Protein AF-A0A8T5FEE7-F1 (afdb_monomer)

Solvent-accessible surface area (backbone atoms only — not comparable to full-atom values): 9726 Å² total; per-residue (Å²): 130,56,72,67,58,50,51,50,52,53,46,41,73,42,92,48,65,48,67,42,90,86,78,68,50,71,47,55,40,55,79,52,93,82,78,63,87,90,51,84,66,58,69,79,56,45,56,52,51,54,52,51,52,49,53,50,52,54,53,50,57,51,50,54,54,52,51,64,70,48,48,71,64,50,50,55,49,49,50,53,54,50,50,41,58,50,46,58,73,48,46,70,76,37,90,82,42,89,56,65,68,80,22,48,44,81,59,68,69,80,46,33,32,41,31,37,41,44,44,78,72,79,49,68,81,51,76,46,83,40,75,72,64,64,85,88,61,73,78,53,75,67,39,45,51,52,53,49,35,57,73,72,60,70,69,85,89,86,84,135

Foldseek 3Di:
DDPVVVVLVCQLPDQDWDADPVPRDIDRSVVDDDDDPVDDDDPVVVVVVVVVVVVVVVVVVVVVVVCVVCPDPPVVVCVVVVVFLVCLQCVCVDPPVPADPQQWDADSPPFGIKGQGCVVVVDRPDIDGDHDGPDPDDRDPSRVVVVVCVVVVVDDDDDD

Mean predicted aligned error: 14.65 Å

Sequence (160 aa):
MSEIAKFIDDLQKSSVTARCNHCNNSSPLSKYLLFDGTKDFPDPVQNIIDQYETILKEKHTDLDKQVIRSDEGAEKKAIEVGFGKIIEKIIHLHKDFNIPLEDCRFLAEPLDVIVFNGSSQNNVDHITFMEIKTGAARLNKHQRMIRDAVKDGSVLVEKL

Secondary structure (DSSP, 8-state):
--HHHHHHHHHHHS--EEE-TTT--EEEGGGS----TTSPPPHHHHHHHHHHHHHHHHHHHHHHHHHHHHHHHHHHHHHHHHHHHHHHHHGGGSTT--S-GGGEEE--SS-SEEEEETGGGT---EEEEE----TTPPP-HHHHHHHHHHHTT-------

Radius of gyration: 37.25 Å; Cα contacts (8 Å, |Δi|>4): 126; chains: 1; bounding box: 71×36×95 Å

Structure (mmCIF, N/CA/C/O backbone):
data_AF-A0A8T5FEE7-F1
#
_entry.id   AF-A0A8T5FEE7-F1
#
loop_
_atom_site.group_PDB
_atom_site.id
_atom_site.type_symbol
_atom_site.label_atom_id
_atom_site.label_alt_id
_atom_site.label_comp_id
_atom_site.label_asym_id
_atom_site.label_entity_id
_atom_site.label_seq_id
_atom_site.pdbx_PDB_ins_code
_atom_site.Cartn_x
_atom_site.Cartn_y
_atom_site.Cartn_z
_atom_site.occupancy
_atom_site.B_iso_or_equiv
_atom_site.auth_seq_id
_atom_site.auth_comp_id
_atom_site.auth_asym_id
_atom_site.auth_atom_id
_atom_site.pdbx_PDB_model_num
ATOM 1 N N . MET A 1 1 ? 40.564 4.289 -54.265 1.00 60.25 1 MET A N 1
ATOM 2 C CA . MET A 1 1 ? 39.781 3.418 -53.358 1.00 60.25 1 MET A CA 1
ATOM 3 C C . MET A 1 1 ? 40.539 3.293 -52.046 1.00 60.25 1 MET A C 1
ATOM 5 O O . MET A 1 1 ? 41.734 3.021 -52.121 1.00 60.25 1 MET A O 1
ATOM 9 N N . SER A 1 2 ? 39.901 3.548 -50.894 1.00 80.69 2 SER A N 1
ATOM 10 C CA . SER A 1 2 ? 40.540 3.352 -49.581 1.00 80.69 2 SER A CA 1
ATOM 11 C C . SER A 1 2 ? 40.865 1.873 -49.358 1.00 80.69 2 SER A C 1
ATOM 13 O O . SER A 1 2 ? 40.231 1.005 -49.957 1.00 80.69 2 SER A O 1
ATOM 15 N N . GLU A 1 3 ? 41.850 1.588 -48.509 1.00 87.00 3 GLU A N 1
ATOM 16 C CA . GLU A 1 3 ? 42.263 0.222 -48.156 1.00 87.00 3 GLU A CA 1
ATOM 17 C C . GLU A 1 3 ? 41.079 -0.623 -47.655 1.00 87.00 3 GLU A C 1
ATOM 19 O O . GLU A 1 3 ? 40.858 -1.727 -48.141 1.00 87.00 3 GLU A O 1
ATOM 24 N N . ILE A 1 4 ? 40.224 -0.032 -46.811 1.00 86.38 4 ILE A N 1
ATOM 25 C CA . ILE A 1 4 ? 38.987 -0.651 -46.308 1.00 86.38 4 ILE A CA 1
ATOM 26 C C . ILE A 1 4 ? 37.993 -0.956 -47.439 1.00 86.38 4 ILE A C 1
ATOM 28 O O . ILE A 1 4 ? 37.396 -2.026 -47.458 1.00 86.38 4 ILE A O 1
ATOM 32 N N . ALA A 1 5 ? 37.828 -0.056 -48.414 1.00 86.56 5 ALA A N 1
ATOM 33 C CA . ALA A 1 5 ? 36.902 -0.282 -49.526 1.00 86.56 5 ALA A CA 1
ATOM 34 C C . ALA A 1 5 ? 37.370 -1.423 -50.442 1.00 86.56 5 ALA A C 1
ATOM 36 O O . ALA A 1 5 ? 36.547 -2.193 -50.926 1.00 86.56 5 ALA A O 1
ATOM 37 N N . LYS A 1 6 ? 38.688 -1.556 -50.648 1.00 89.38 6 LYS A N 1
ATOM 38 C CA . LYS A 1 6 ? 39.266 -2.699 -51.372 1.00 89.38 6 LYS A CA 1
ATOM 39 C C . LYS A 1 6 ? 39.062 -4.001 -50.602 1.00 89.38 6 LYS A C 1
ATOM 41 O O . LYS A 1 6 ? 38.616 -4.977 -51.181 1.00 89.38 6 LYS A O 1
ATOM 46 N N . PHE A 1 7 ? 39.308 -3.985 -49.294 1.00 90.44 7 PHE A N 1
ATOM 47 C CA . PHE A 1 7 ? 39.103 -5.152 -48.442 1.00 90.44 7 PHE A CA 1
ATOM 48 C C . PHE A 1 7 ? 37.640 -5.623 -48.429 1.00 90.44 7 PHE A C 1
ATOM 50 O O . PHE A 1 7 ? 37.374 -6.818 -48.534 1.00 90.44 7 PHE A O 1
ATOM 57 N N . ILE A 1 8 ? 36.680 -4.694 -48.357 1.00 90.31 8 ILE A N 1
ATOM 58 C CA . ILE A 1 8 ? 35.249 -5.013 -48.461 1.00 90.31 8 ILE A CA 1
ATOM 59 C C . ILE A 1 8 ? 34.923 -5.642 -49.825 1.00 90.31 8 ILE A C 1
ATOM 61 O O . ILE A 1 8 ? 34.236 -6.663 -49.868 1.00 90.31 8 ILE A O 1
ATOM 65 N N . ASP A 1 9 ? 35.435 -5.075 -50.921 1.00 89.88 9 ASP A N 1
ATOM 66 C CA . ASP A 1 9 ? 35.234 -5.599 -52.280 1.00 89.88 9 ASP A CA 1
ATOM 67 C C . ASP A 1 9 ? 35.813 -7.018 -52.444 1.00 89.88 9 ASP A C 1
ATOM 69 O O . ASP A 1 9 ? 35.144 -7.908 -52.976 1.00 89.88 9 ASP A O 1
ATOM 73 N N . ASP A 1 10 ? 37.010 -7.266 -51.905 1.00 91.56 10 ASP A N 1
ATOM 74 C CA . ASP A 1 10 ? 37.647 -8.586 -51.902 1.00 91.56 10 ASP A CA 1
ATOM 75 C C . ASP A 1 10 ? 36.812 -9.609 -51.114 1.00 91.56 10 ASP A C 1
ATOM 77 O O . ASP A 1 10 ? 36.572 -10.726 -51.584 1.00 91.56 10 ASP A O 1
ATOM 81 N N . LEU A 1 11 ? 36.301 -9.229 -49.937 1.00 89.38 11 LEU A N 1
ATOM 82 C CA . LEU A 1 11 ? 35.440 -10.091 -49.125 1.00 89.38 11 LEU A CA 1
ATOM 83 C C . LEU A 1 11 ? 34.125 -10.429 -49.832 1.00 89.38 11 LEU A C 1
ATOM 85 O O . LEU A 1 11 ? 33.706 -11.588 -49.810 1.00 89.38 11 LEU A O 1
ATOM 89 N N . GLN A 1 12 ? 33.491 -9.454 -50.486 1.00 88.19 12 GLN A N 1
ATOM 90 C CA . GLN A 1 12 ? 32.233 -9.663 -51.209 1.00 88.19 12 GLN A CA 1
ATOM 91 C C . GLN A 1 12 ? 32.398 -10.537 -52.459 1.00 88.19 12 GLN A C 1
ATOM 93 O O . GLN A 1 12 ? 31.447 -11.211 -52.851 1.00 88.19 12 GLN A O 1
ATOM 98 N N . LYS A 1 13 ? 33.589 -10.569 -53.067 1.00 89.44 13 LYS A N 1
ATOM 99 C CA . LYS A 1 13 ? 33.910 -11.435 -54.219 1.00 89.44 13 LYS A CA 1
ATOM 100 C C . LYS A 1 13 ? 34.459 -12.808 -53.825 1.00 89.44 13 LYS A C 1
ATOM 102 O O . LYS A 1 13 ? 34.546 -13.698 -54.669 1.00 89.44 13 LYS A O 1
ATOM 107 N N . SER A 1 14 ? 34.833 -12.990 -52.562 1.00 89.56 14 SER A N 1
ATOM 108 C CA . SER A 1 14 ? 35.374 -14.246 -52.046 1.00 89.56 14 SER A CA 1
ATOM 109 C C . SER A 1 14 ? 34.297 -15.314 -51.794 1.00 89.56 14 SER A C 1
ATOM 111 O O . SER A 1 14 ? 33.100 -15.036 -51.722 1.00 89.56 14 SER A O 1
ATOM 113 N N . SER A 1 15 ? 34.729 -16.560 -51.577 1.00 88.50 15 SER A N 1
ATOM 114 C CA . SER A 1 15 ? 33.871 -17.667 -51.128 1.00 88.50 15 SER A CA 1
ATOM 115 C C . SER A 1 15 ? 33.704 -17.729 -49.601 1.00 88.50 15 SER A C 1
ATOM 117 O O . SER A 1 15 ? 33.319 -18.770 -49.065 1.00 88.50 15 SER A O 1
ATOM 119 N N . VAL A 1 16 ? 34.041 -16.656 -48.879 1.00 91.75 16 VAL A N 1
ATOM 120 C CA . VAL A 1 16 ? 33.984 -16.625 -47.414 1.00 91.75 16 VAL A CA 1
ATOM 121 C C . VAL A 1 16 ? 32.530 -16.576 -46.944 1.00 91.75 16 VAL A C 1
ATOM 123 O O . VAL A 1 16 ? 31.701 -15.816 -47.449 1.00 91.75 16 VAL A O 1
ATOM 126 N N . THR A 1 17 ? 32.218 -17.386 -45.937 1.00 91.50 17 THR A N 1
ATOM 127 C CA . THR A 1 17 ? 30.899 -17.439 -45.300 1.00 91.50 17 THR A CA 1
ATOM 128 C C . THR A 1 17 ? 30.961 -16.901 -43.879 1.00 91.50 17 THR A C 1
ATOM 130 O O . THR A 1 17 ? 31.867 -17.261 -43.129 1.00 91.50 17 THR A O 1
ATOM 133 N N . ALA A 1 18 ? 29.960 -16.120 -43.481 1.00 89.19 18 ALA A N 1
ATOM 134 C CA . ALA A 1 18 ? 29.741 -15.736 -42.093 1.00 89.19 18 ALA A CA 1
ATOM 135 C C . ALA A 1 18 ? 28.692 -16.638 -41.443 1.00 89.19 18 ALA A C 1
ATOM 137 O O . ALA A 1 18 ? 27.716 -17.031 -42.084 1.00 89.19 18 ALA A O 1
ATOM 138 N N . ARG A 1 19 ? 28.881 -16.932 -40.155 1.00 90.81 19 ARG A N 1
ATOM 139 C CA . ARG A 1 19 ? 27.902 -17.618 -39.310 1.00 90.81 19 ARG A CA 1
ATOM 140 C C . ARG A 1 19 ? 27.328 -16.629 -38.305 1.00 90.81 19 ARG A C 1
ATOM 142 O O . ARG A 1 19 ? 28.078 -15.957 -37.604 1.00 90.81 19 ARG A O 1
ATOM 149 N N . CYS A 1 20 ? 26.004 -16.550 -38.224 1.00 85.50 20 CYS A N 1
ATOM 150 C CA . CYS A 1 20 ? 25.334 -15.723 -37.225 1.00 85.50 20 CYS A CA 1
ATOM 151 C C . CYS A 1 20 ? 25.267 -16.460 -35.879 1.00 85.50 20 CYS A C 1
ATOM 153 O O . CYS A 1 20 ? 24.733 -17.566 -35.815 1.00 85.50 20 CYS A O 1
ATOM 155 N N . ASN A 1 21 ? 25.733 -15.834 -34.795 1.00 88.88 21 ASN A N 1
ATOM 156 C CA . ASN A 1 21 ? 25.688 -16.425 -33.448 1.00 88.88 21 ASN A CA 1
ATOM 157 C C . ASN A 1 21 ? 24.285 -16.445 -32.822 1.00 88.88 21 ASN A C 1
ATOM 159 O O . ASN A 1 21 ? 24.084 -17.107 -31.811 1.00 88.88 21 ASN A O 1
ATOM 163 N N . HIS A 1 22 ? 23.320 -15.725 -33.398 1.00 88.88 22 HIS A N 1
ATOM 164 C CA . HIS A 1 22 ? 21.953 -15.686 -32.881 1.00 88.88 22 HIS A CA 1
ATOM 165 C C . HIS A 1 22 ? 21.082 -16.812 -33.455 1.00 88.88 22 HIS A C 1
ATOM 167 O O . HIS A 1 22 ? 20.327 -17.445 -32.727 1.00 88.88 22 HIS A O 1
ATOM 173 N N . CYS A 1 23 ? 21.176 -17.078 -34.763 1.00 91.06 23 CYS A N 1
ATOM 174 C CA . CYS A 1 23 ? 20.361 -18.101 -35.433 1.00 91.06 23 CYS A CA 1
ATOM 175 C C . CYS A 1 23 ? 21.159 -19.311 -35.944 1.00 91.06 23 CYS A C 1
ATOM 177 O O . CYS A 1 23 ? 20.579 -20.198 -36.559 1.00 91.06 23 CYS A O 1
ATOM 179 N N . ASN A 1 24 ? 22.475 -19.358 -35.716 1.00 86.38 24 ASN A N 1
ATOM 180 C CA . ASN A 1 24 ? 23.407 -20.410 -36.144 1.00 86.38 24 ASN A CA 1
ATOM 181 C C . ASN A 1 24 ? 23.502 -20.684 -37.653 1.00 86.38 24 ASN A C 1
ATOM 183 O O . ASN A 1 24 ? 24.253 -21.574 -38.055 1.00 86.38 24 ASN A O 1
ATOM 187 N N . ASN A 1 25 ? 22.820 -19.905 -38.488 1.00 88.56 25 ASN A N 1
ATOM 188 C CA . ASN A 1 25 ? 22.866 -20.056 -39.935 1.00 88.56 25 ASN A CA 1
ATOM 189 C C . ASN A 1 25 ? 24.158 -19.470 -40.516 1.00 88.56 25 ASN A C 1
ATOM 191 O O . ASN A 1 25 ? 24.612 -18.399 -40.100 1.00 88.56 25 ASN A O 1
ATOM 195 N N . SER A 1 26 ? 24.713 -20.168 -41.507 1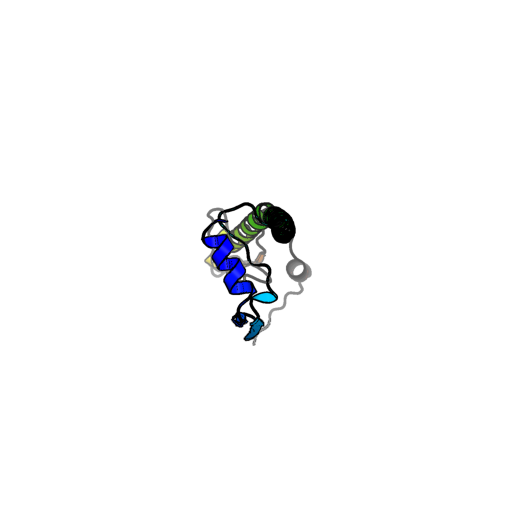.00 89.44 26 SER A N 1
ATOM 196 C CA . SER A 1 26 ? 25.855 -19.706 -42.297 1.00 89.44 26 SER A CA 1
ATOM 197 C C . SER A 1 26 ? 25.390 -19.176 -43.649 1.00 89.44 26 SER A C 1
ATOM 199 O O . SER A 1 26 ? 24.506 -19.752 -44.284 1.00 89.44 26 SER A O 1
ATOM 201 N N . SER A 1 27 ? 25.971 -18.074 -44.110 1.00 89.25 27 SER A N 1
ATOM 202 C CA . SER A 1 27 ? 25.677 -17.494 -45.423 1.00 89.25 27 SER A CA 1
ATOM 203 C C . SER A 1 27 ? 26.914 -16.818 -46.023 1.00 89.25 27 SER A C 1
ATOM 205 O O . SER A 1 27 ? 27.748 -16.308 -45.274 1.00 89.25 27 SER A O 1
ATOM 207 N N . PRO A 1 28 ? 27.071 -16.815 -47.361 1.00 90.50 28 PRO A N 1
ATOM 208 C CA . PRO A 1 28 ? 28.178 -16.125 -48.025 1.00 90.50 28 PRO A CA 1
ATOM 209 C C . PRO A 1 28 ? 28.196 -14.630 -47.707 1.00 90.50 28 PRO A C 1
ATOM 211 O O . PRO A 1 28 ? 27.140 -13.995 -47.713 1.00 90.50 28 PRO A O 1
ATOM 214 N N . LEU A 1 29 ? 29.386 -14.061 -47.494 1.00 88.06 29 LEU A N 1
ATOM 215 C CA . LEU A 1 29 ? 29.560 -12.620 -47.269 1.00 88.06 29 LEU A CA 1
ATOM 216 C C . LEU A 1 29 ? 29.078 -11.774 -48.454 1.00 88.06 29 LEU A C 1
ATOM 218 O O . LEU A 1 29 ? 28.593 -10.666 -48.253 1.00 88.06 29 LEU A O 1
ATOM 222 N N . SER A 1 30 ? 29.107 -12.332 -49.665 1.00 87.19 30 SER A N 1
ATOM 223 C CA . SER A 1 30 ? 28.569 -11.715 -50.882 1.00 87.19 30 SER A CA 1
ATOM 224 C C . SER A 1 30 ? 27.075 -11.370 -50.815 1.00 87.19 30 SER A C 1
ATOM 226 O O . SER A 1 30 ? 26.606 -10.538 -51.586 1.00 87.19 30 SER A O 1
ATOM 228 N N . LYS A 1 31 ? 26.312 -11.986 -49.900 1.00 87.56 31 LYS A N 1
ATOM 229 C CA . LYS A 1 31 ? 24.883 -11.693 -49.696 1.00 87.56 31 LYS A CA 1
ATOM 230 C C . LYS A 1 31 ? 24.621 -10.537 -48.729 1.00 87.56 31 LYS A C 1
ATOM 232 O O . LYS A 1 31 ? 23.471 -10.130 -48.588 1.00 87.56 31 LYS A O 1
ATOM 237 N N . TYR A 1 32 ? 25.645 -10.043 -48.039 1.00 87.06 32 TYR A N 1
ATOM 238 C CA . TYR A 1 32 ? 25.504 -9.005 -47.026 1.00 87.06 32 TYR A CA 1
ATOM 239 C C . TYR A 1 32 ? 25.931 -7.641 -47.564 1.00 87.06 32 TYR A C 1
ATOM 241 O O . TYR A 1 32 ? 26.890 -7.513 -48.329 1.00 87.06 32 TYR A O 1
ATOM 249 N N . LEU A 1 33 ? 25.238 -6.604 -47.094 1.00 87.38 33 LEU A N 1
ATOM 250 C CA . LEU A 1 33 ? 25.695 -5.231 -47.247 1.00 87.38 33 LEU A CA 1
ATOM 251 C C . LEU A 1 33 ? 26.815 -4.981 -46.230 1.00 87.38 33 LEU A C 1
ATOM 253 O O . LEU A 1 33 ? 26.555 -4.795 -45.043 1.00 87.38 33 LEU A O 1
ATOM 257 N N . LEU A 1 34 ? 28.059 -5.013 -46.702 1.00 88.88 34 LEU A N 1
ATOM 258 C CA . LEU A 1 34 ? 29.235 -4.636 -45.925 1.00 88.88 34 LEU A CA 1
ATOM 259 C C . LEU A 1 34 ? 29.553 -3.164 -46.201 1.00 88.88 34 LEU A C 1
ATOM 261 O O . LEU A 1 34 ? 29.508 -2.724 -47.349 1.00 88.88 34 LEU A O 1
ATOM 265 N N . PHE A 1 35 ? 29.869 -2.401 -45.159 1.00 89.81 35 PHE A N 1
ATOM 266 C CA . PHE A 1 35 ? 30.185 -0.979 -45.271 1.00 89.81 35 PHE A CA 1
ATOM 267 C C . PHE A 1 35 ? 31.209 -0.563 -44.214 1.00 89.81 35 PHE A C 1
ATOM 269 O O . PHE A 1 35 ? 31.446 -1.266 -43.232 1.00 89.81 35 PHE A O 1
ATOM 276 N N . ASP A 1 36 ? 31.844 0.579 -44.451 1.00 88.56 36 ASP A N 1
ATOM 277 C CA . ASP A 1 36 ? 32.841 1.162 -43.561 1.00 88.56 36 ASP A CA 1
ATOM 278 C C . ASP A 1 36 ? 32.143 1.925 -42.430 1.00 88.56 36 ASP A C 1
ATOM 280 O O . ASP A 1 36 ? 31.517 2.954 -42.669 1.00 88.56 36 ASP A O 1
ATOM 284 N N . GLY A 1 37 ? 32.254 1.422 -41.199 1.00 86.00 37 GLY A N 1
ATOM 285 C CA . GLY A 1 37 ? 31.614 2.028 -40.030 1.00 86.00 37 GLY A CA 1
ATOM 286 C C . GLY A 1 37 ? 32.244 3.343 -39.557 1.00 86.00 37 GLY A C 1
ATOM 287 O O . GLY A 1 37 ? 31.735 3.949 -38.622 1.00 86.00 37 GLY A O 1
ATOM 288 N N . THR A 1 38 ? 33.356 3.775 -40.162 1.00 87.25 38 THR A N 1
ATOM 289 C CA . THR A 1 38 ? 34.002 5.065 -39.858 1.00 87.25 38 THR A CA 1
ATOM 290 C C . THR A 1 38 ? 33.498 6.210 -40.736 1.00 87.25 38 THR A C 1
ATOM 292 O O . THR A 1 38 ? 33.900 7.358 -40.547 1.00 87.25 38 THR A O 1
ATOM 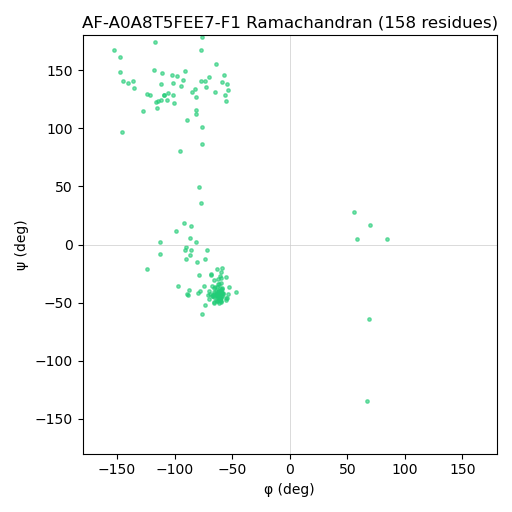295 N N . LYS A 1 39 ? 32.639 5.901 -41.711 1.00 87.12 39 LYS A N 1
ATOM 296 C CA . LYS A 1 39 ? 32.058 6.851 -42.659 1.00 87.12 39 LYS A CA 1
ATOM 297 C C . LYS A 1 39 ? 30.551 6.917 -42.487 1.00 87.12 39 LYS A C 1
ATOM 299 O O . LYS A 1 39 ? 29.965 6.118 -41.759 1.00 87.12 39 LYS A O 1
ATOM 304 N N . ASP A 1 40 ? 29.945 7.845 -43.217 1.00 86.94 40 ASP A N 1
ATOM 305 C CA . ASP A 1 40 ? 28.497 7.934 -43.324 1.00 86.94 40 ASP A CA 1
ATOM 306 C C . ASP A 1 40 ? 27.916 6.594 -43.773 1.00 86.94 40 ASP A C 1
ATOM 308 O O . ASP A 1 40 ? 28.416 5.938 -44.700 1.00 86.94 40 ASP A O 1
ATOM 312 N N . PHE A 1 41 ? 26.868 6.173 -43.072 1.00 87.88 41 PHE A N 1
ATOM 313 C CA . PHE A 1 41 ? 26.236 4.902 -43.345 1.00 87.88 41 PHE A CA 1
ATOM 314 C C . PHE A 1 41 ? 25.486 4.951 -44.676 1.00 87.88 41 PHE A C 1
ATOM 316 O O . PHE A 1 41 ? 24.877 5.968 -45.009 1.00 87.88 41 PHE A O 1
ATOM 323 N N . PRO A 1 42 ? 25.480 3.846 -45.439 1.00 89.56 42 PRO A N 1
ATOM 324 C CA . PRO A 1 42 ? 24.642 3.750 -46.624 1.00 89.56 42 PRO A CA 1
ATOM 325 C C . PRO A 1 42 ? 23.164 3.978 -46.277 1.00 89.56 42 PRO A C 1
ATOM 327 O O . PRO A 1 42 ? 22.703 3.503 -45.237 1.00 89.56 42 PRO A O 1
ATOM 330 N N . ASP A 1 43 ? 22.401 4.593 -47.185 1.00 89.88 43 ASP A N 1
ATOM 331 C CA . ASP A 1 43 ? 20.976 4.910 -46.979 1.00 89.88 43 ASP A CA 1
ATOM 332 C C . ASP A 1 43 ? 20.135 3.745 -46.412 1.00 89.88 43 ASP A C 1
ATOM 334 O O . ASP A 1 43 ? 19.320 3.976 -45.515 1.00 89.88 43 ASP A O 1
ATOM 338 N N . PRO A 1 44 ? 20.306 2.474 -46.848 1.00 89.94 44 PRO A N 1
ATOM 339 C CA . PRO A 1 44 ? 19.552 1.358 -46.274 1.00 89.94 44 PRO A CA 1
ATOM 340 C C . PRO A 1 44 ? 19.821 1.141 -44.781 1.00 89.94 44 PRO A C 1
ATOM 342 O O . PRO A 1 44 ? 18.927 0.728 -44.050 1.00 89.94 44 PRO A O 1
ATOM 345 N N . VAL A 1 45 ? 21.047 1.405 -44.331 1.00 88.75 45 VAL A N 1
ATOM 346 C CA . VAL A 1 45 ? 21.462 1.248 -42.933 1.00 88.75 45 VAL A CA 1
ATOM 347 C C . VAL A 1 45 ? 20.985 2.439 -42.112 1.00 88.75 45 VAL A C 1
ATOM 349 O O . V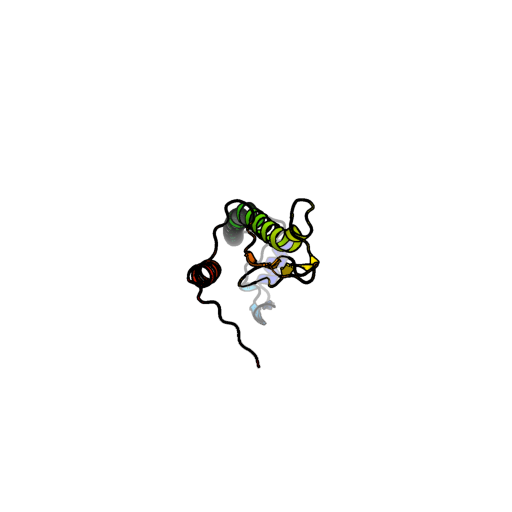AL A 1 45 ? 20.454 2.238 -41.022 1.00 88.75 45 VAL A O 1
ATOM 352 N N . GLN A 1 46 ? 21.099 3.654 -42.655 1.00 89.88 46 GLN A N 1
ATOM 353 C CA . GLN A 1 46 ? 20.631 4.864 -41.982 1.00 89.88 46 GLN A CA 1
ATOM 354 C C . GLN A 1 46 ? 19.125 4.798 -41.690 1.00 89.88 46 GLN A C 1
ATOM 356 O O . GLN A 1 46 ? 18.711 5.007 -40.556 1.00 89.88 46 GLN A O 1
ATOM 361 N N . ASN A 1 47 ? 18.319 4.358 -42.662 1.00 90.94 47 ASN A N 1
ATOM 362 C CA . ASN A 1 47 ? 16.877 4.173 -42.469 1.00 90.94 47 ASN A CA 1
ATOM 363 C C . ASN A 1 47 ? 16.538 3.188 -41.336 1.00 90.94 47 ASN A C 1
ATOM 365 O O . ASN A 1 47 ? 15.573 3.392 -40.603 1.00 90.94 47 ASN A O 1
ATOM 369 N N . ILE A 1 48 ? 17.316 2.110 -41.186 1.00 90.44 48 ILE A N 1
ATOM 370 C CA . ILE A 1 48 ? 17.117 1.134 -40.105 1.00 90.44 48 ILE A CA 1
ATOM 371 C C . ILE A 1 48 ? 17.447 1.774 -38.753 1.00 90.44 48 ILE A C 1
ATOM 373 O O . ILE A 1 48 ? 16.694 1.600 -37.796 1.00 90.44 48 ILE A O 1
ATOM 377 N N . ILE A 1 49 ? 18.550 2.521 -38.668 1.00 89.06 49 ILE A N 1
ATOM 378 C CA . ILE A 1 49 ? 18.951 3.230 -37.446 1.00 89.06 49 ILE A CA 1
ATOM 379 C C . ILE A 1 49 ? 17.860 4.222 -37.031 1.00 89.06 49 ILE A C 1
ATOM 381 O O . ILE A 1 49 ? 17.388 4.159 -35.897 1.00 89.06 49 ILE A O 1
ATOM 385 N N . ASP A 1 50 ? 17.382 5.047 -37.961 1.00 93.19 50 ASP A N 1
ATOM 386 C CA . ASP A 1 50 ? 16.359 6.065 -37.704 1.00 93.19 50 ASP A CA 1
ATOM 387 C C . ASP A 1 50 ? 15.032 5.446 -37.212 1.00 93.19 50 ASP A C 1
ATOM 389 O O . ASP A 1 50 ? 14.363 5.977 -36.315 1.00 93.19 50 ASP A O 1
ATOM 393 N N . GLN A 1 51 ? 14.658 4.279 -37.752 1.00 93.81 51 GLN A N 1
ATOM 394 C CA . GLN A 1 51 ? 13.510 3.501 -37.275 1.00 93.81 51 GLN A CA 1
ATOM 395 C C . GLN A 1 51 ? 13.698 3.038 -35.827 1.00 93.81 51 GLN A C 1
ATOM 397 O O . GLN A 1 51 ? 12.801 3.220 -34.999 1.00 93.81 51 GLN A O 1
ATOM 402 N N . TYR A 1 52 ? 14.856 2.460 -35.497 1.00 93.62 52 TYR A N 1
ATOM 403 C CA . TYR A 1 52 ? 15.143 2.024 -34.130 1.00 93.62 52 TYR A CA 1
ATOM 404 C C . TYR A 1 52 ? 15.199 3.198 -33.152 1.00 93.62 52 TYR A C 1
ATOM 406 O O . TYR A 1 52 ? 14.657 3.087 -32.054 1.00 93.62 52 TYR A O 1
ATOM 414 N N . GLU A 1 53 ? 15.784 4.331 -33.538 1.00 94.62 53 GLU A N 1
ATOM 415 C CA . GLU A 1 53 ? 15.809 5.533 -32.702 1.00 94.62 53 GLU A CA 1
ATOM 416 C C . GLU A 1 53 ? 14.406 6.052 -32.394 1.00 94.62 53 GLU A C 1
ATOM 418 O O . GLU A 1 53 ? 14.128 6.452 -31.262 1.00 94.62 53 GLU A O 1
ATOM 423 N N . THR A 1 54 ? 13.510 6.016 -33.380 1.00 95.56 54 THR A N 1
ATOM 424 C CA . THR A 1 54 ? 12.111 6.415 -33.201 1.00 95.56 54 THR A CA 1
ATOM 425 C C . THR A 1 54 ? 11.409 5.486 -32.211 1.00 95.56 54 THR A C 1
ATOM 427 O O . THR A 1 54 ? 10.820 5.960 -31.240 1.00 95.56 54 THR A O 1
ATOM 430 N N . ILE A 1 55 ? 11.557 4.167 -32.378 1.00 95.00 55 ILE A N 1
ATOM 431 C CA . ILE A 1 55 ? 10.996 3.166 -31.455 1.00 95.00 55 ILE A CA 1
ATOM 432 C C . ILE A 1 55 ? 11.536 3.361 -30.032 1.00 95.00 55 ILE A C 1
ATOM 434 O O . ILE A 1 55 ? 10.790 3.246 -29.057 1.00 95.00 55 ILE A O 1
ATOM 438 N N . LEU A 1 56 ? 12.833 3.641 -29.887 1.00 95.00 56 LEU A N 1
ATOM 439 C CA . LEU A 1 56 ? 13.450 3.875 -28.582 1.00 95.00 56 LEU A CA 1
ATOM 440 C C . LEU A 1 56 ? 12.911 5.148 -27.923 1.00 95.00 56 LEU A C 1
ATOM 442 O O . LEU A 1 56 ? 12.589 5.116 -26.735 1.00 95.00 56 LEU A O 1
ATOM 446 N N . LYS A 1 57 ? 12.750 6.237 -28.686 1.00 95.50 57 LYS A N 1
ATOM 447 C CA . LYS A 1 57 ? 12.146 7.486 -28.197 1.00 95.50 57 LYS A CA 1
ATOM 448 C C . LYS A 1 57 ? 10.708 7.263 -27.735 1.00 95.50 57 LYS A C 1
ATOM 450 O O . LYS A 1 57 ? 10.359 7.668 -26.630 1.00 95.50 57 LYS A O 1
ATOM 455 N N . GLU A 1 58 ? 9.892 6.568 -28.524 1.00 93.88 58 GLU A N 1
ATOM 456 C CA . GLU A 1 58 ? 8.507 6.256 -28.156 1.00 93.88 58 GLU A CA 1
ATOM 457 C C . GLU A 1 58 ? 8.435 5.440 -26.860 1.00 93.88 58 GLU A C 1
ATOM 459 O O . GLU A 1 58 ? 7.727 5.827 -25.927 1.00 93.88 58 GLU A O 1
ATOM 464 N N . LYS A 1 59 ? 9.228 4.366 -26.749 1.00 92.44 59 LYS A N 1
ATOM 465 C CA . LYS A 1 59 ? 9.285 3.540 -25.533 1.00 92.44 59 LYS A CA 1
ATOM 466 C C . LYS A 1 59 ? 9.726 4.328 -24.305 1.00 92.44 59 LYS A C 1
ATOM 468 O O . LYS A 1 59 ? 9.144 4.145 -23.240 1.00 92.44 59 LYS A O 1
ATOM 473 N N . HIS A 1 60 ? 10.720 5.205 -24.445 1.00 91.75 60 HIS A N 1
ATOM 474 C CA . HIS A 1 60 ? 11.166 6.062 -23.348 1.00 91.75 60 HIS A CA 1
ATOM 475 C C . HIS A 1 60 ? 10.028 6.961 -22.859 1.00 91.75 60 HIS A C 1
ATOM 477 O O . HIS A 1 60 ? 9.736 7.003 -21.668 1.00 91.75 60 HIS A O 1
ATOM 483 N N . THR A 1 61 ? 9.315 7.612 -23.783 1.00 91.38 61 THR A N 1
ATOM 484 C CA . THR A 1 61 ? 8.202 8.497 -23.411 1.00 91.38 61 THR A CA 1
ATOM 485 C C . THR A 1 61 ? 7.0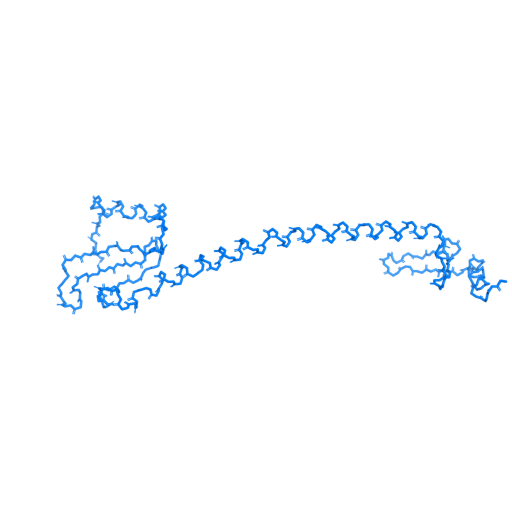28 7.762 -22.765 1.00 91.38 61 THR A C 1
ATOM 487 O O . THR A 1 61 ? 6.323 8.348 -21.943 1.00 91.38 61 THR A O 1
ATOM 490 N N . ASP A 1 62 ? 6.783 6.500 -23.128 1.00 89.12 62 ASP A N 1
ATOM 491 C CA . ASP A 1 62 ? 5.745 5.693 -22.483 1.00 89.12 62 ASP A CA 1
ATOM 492 C C . ASP A 1 62 ? 6.145 5.304 -21.053 1.00 89.12 62 ASP A C 1
ATOM 494 O O . ASP A 1 62 ? 5.344 5.458 -20.129 1.00 89.12 62 ASP A O 1
ATOM 498 N N . LEU A 1 63 ? 7.404 4.899 -20.851 1.00 85.12 63 LEU A N 1
ATOM 499 C CA . LEU A 1 63 ? 7.947 4.609 -19.522 1.00 85.12 63 LEU A CA 1
ATOM 500 C C . LEU A 1 63 ? 7.882 5.836 -18.603 1.00 85.12 63 LEU A C 1
ATOM 502 O O . LEU A 1 63 ? 7.381 5.722 -17.485 1.00 85.12 63 LEU A O 1
ATOM 506 N N . ASP A 1 64 ? 8.278 7.016 -19.087 1.00 80.00 64 ASP A N 1
ATOM 507 C CA . ASP A 1 64 ? 8.211 8.260 -18.306 1.00 80.00 64 ASP A CA 1
ATOM 508 C C . ASP A 1 64 ? 6.777 8.560 -17.837 1.00 80.00 64 ASP A C 1
ATOM 510 O O . ASP A 1 64 ? 6.536 8.904 -16.678 1.00 80.00 64 ASP A O 1
ATOM 514 N N . LYS A 1 65 ? 5.783 8.368 -18.716 1.00 78.81 65 LYS A N 1
ATOM 515 C CA . LYS A 1 65 ? 4.364 8.549 -18.365 1.00 78.81 65 LYS A CA 1
ATOM 516 C C . LYS A 1 65 ? 3.891 7.544 -17.316 1.00 78.81 65 LYS A C 1
ATOM 518 O O . LYS A 1 65 ? 3.043 7.894 -16.493 1.00 78.81 65 LYS A O 1
ATOM 523 N N . GLN A 1 66 ? 4.375 6.304 -17.353 1.00 72.19 66 GLN A N 1
ATOM 524 C CA . GLN A 1 66 ? 4.004 5.272 -16.380 1.00 72.19 66 GLN A CA 1
ATOM 525 C C . GLN A 1 66 ? 4.591 5.551 -14.992 1.00 72.19 66 GLN A C 1
ATOM 527 O O . GLN A 1 66 ? 3.879 5.395 -13.998 1.00 72.19 66 GLN A O 1
ATOM 532 N N . VAL A 1 67 ? 5.837 6.025 -14.925 1.00 68.38 67 VAL A N 1
ATOM 533 C CA . VAL A 1 67 ? 6.496 6.435 -13.673 1.00 68.38 67 VAL A CA 1
ATOM 534 C C . VAL A 1 67 ? 5.737 7.597 -13.025 1.00 68.38 67 VAL A C 1
ATOM 536 O O . VAL A 1 67 ? 5.289 7.480 -11.886 1.00 68.38 67 VAL A O 1
ATOM 539 N N . ILE A 1 68 ? 5.443 8.660 -13.785 1.00 61.31 68 ILE A N 1
ATOM 540 C CA . ILE A 1 68 ? 4.706 9.839 -13.284 1.00 61.31 68 ILE A CA 1
ATOM 541 C C . ILE A 1 68 ? 3.318 9.467 -12.739 1.00 61.31 68 ILE A C 1
ATOM 543 O O . ILE A 1 68 ? 2.866 10.015 -11.735 1.00 61.31 68 ILE A O 1
ATOM 547 N N . ARG A 1 69 ? 2.617 8.525 -13.384 1.00 60.91 69 ARG A N 1
ATOM 548 C CA . ARG A 1 69 ? 1.300 8.055 -12.918 1.00 60.91 69 ARG A CA 1
ATOM 549 C C . ARG A 1 69 ? 1.368 7.263 -11.613 1.00 60.91 69 ARG A C 1
ATOM 551 O O . ARG A 1 69 ? 0.358 7.189 -10.914 1.00 60.91 69 ARG A O 1
ATOM 558 N N . SER A 1 70 ? 2.511 6.654 -11.320 1.00 58.03 70 SER A N 1
ATOM 559 C CA . SER A 1 70 ? 2.669 5.716 -10.211 1.00 58.03 70 SER A CA 1
ATOM 560 C C . SER A 1 70 ? 3.243 6.383 -8.959 1.00 58.03 70 SER A C 1
ATOM 562 O O . SER A 1 70 ? 2.793 6.056 -7.865 1.00 58.03 70 SER A O 1
ATOM 564 N N . ASP A 1 71 ? 4.158 7.345 -9.093 1.00 59.72 71 ASP A N 1
ATOM 565 C CA . ASP A 1 71 ? 4.961 7.815 -7.955 1.00 59.72 71 ASP A CA 1
ATOM 566 C C . ASP A 1 71 ? 4.208 8.744 -6.989 1.00 59.72 71 ASP A C 1
ATOM 568 O O . ASP A 1 71 ? 4.036 8.419 -5.816 1.00 59.72 71 ASP A O 1
ATOM 572 N N . GLU A 1 72 ? 3.691 9.894 -7.430 1.00 59.50 72 GLU A N 1
ATOM 573 C CA . GLU A 1 72 ? 3.338 10.933 -6.447 1.00 59.50 72 GLU A CA 1
ATOM 574 C C . GLU A 1 72 ? 2.069 10.644 -5.637 1.00 59.50 72 GLU A C 1
ATOM 576 O O . GLU A 1 72 ? 1.972 11.015 -4.465 1.00 59.50 72 GLU A O 1
ATOM 581 N N . GLY A 1 73 ? 1.067 10.023 -6.257 1.00 62.12 73 GLY A N 1
ATOM 582 C CA . GLY A 1 73 ? -0.221 9.764 -5.612 1.00 62.12 73 GLY A CA 1
ATOM 583 C C . GLY A 1 73 ? -0.245 8.455 -4.829 1.00 62.12 73 GLY A C 1
ATOM 584 O O . GLY A 1 73 ? -0.839 8.393 -3.750 1.00 62.12 73 GLY A O 1
ATOM 585 N N . ALA A 1 74 ? 0.380 7.403 -5.365 1.00 67.06 74 ALA A N 1
ATOM 586 C CA . ALA A 1 74 ? 0.325 6.081 -4.755 1.00 67.06 74 ALA A CA 1
ATOM 587 C C . ALA A 1 74 ? 1.276 5.972 -3.562 1.00 67.06 74 ALA A C 1
ATOM 589 O O . ALA A 1 74 ? 0.873 5.426 -2.536 1.00 67.06 74 ALA A O 1
ATOM 590 N N . GLU A 1 75 ? 2.482 6.544 -3.651 1.00 68.62 75 GLU A N 1
ATOM 591 C CA . GLU A 1 75 ? 3.444 6.534 -2.548 1.00 68.62 75 GLU A CA 1
ATOM 592 C C . GLU A 1 75 ? 2.924 7.343 -1.357 1.00 68.62 75 GLU A C 1
ATOM 594 O O . GLU A 1 75 ? 2.826 6.813 -0.250 1.00 68.62 75 GLU A O 1
ATOM 599 N N . LYS A 1 76 ? 2.476 8.589 -1.582 1.00 70.31 76 LYS A N 1
ATOM 600 C CA . LYS A 1 76 ? 1.891 9.428 -0.519 1.00 70.31 76 LYS A CA 1
ATOM 601 C C . LYS A 1 76 ? 0.723 8.732 0.167 1.00 70.31 76 LYS A C 1
ATOM 603 O O . LYS A 1 76 ? 0.680 8.657 1.391 1.00 70.31 76 LYS A O 1
ATOM 608 N N . LYS A 1 77 ? -0.188 8.147 -0.614 1.00 71.44 77 LYS A N 1
ATOM 609 C CA . LYS A 1 77 ? -1.337 7.417 -0.071 1.00 71.44 77 LYS A CA 1
ATOM 610 C C . LYS A 1 77 ? -0.917 6.155 0.684 1.00 71.44 77 LYS A C 1
ATOM 612 O O . LYS A 1 77 ? -1.520 5.834 1.704 1.00 71.44 77 LYS A O 1
ATOM 617 N N . ALA A 1 78 ? 0.101 5.436 0.215 1.00 73.69 78 ALA A N 1
ATOM 618 C CA . ALA A 1 78 ? 0.634 4.268 0.910 1.00 73.69 78 ALA A CA 1
ATOM 619 C C . ALA A 1 78 ? 1.281 4.654 2.248 1.00 73.69 78 ALA A C 1
ATOM 621 O O . ALA A 1 78 ? 1.041 3.977 3.248 1.00 73.69 78 ALA A O 1
ATOM 622 N N . ILE A 1 79 ? 2.028 5.762 2.288 1.00 76.00 79 ILE A N 1
ATOM 623 C CA . ILE A 1 79 ? 2.618 6.315 3.513 1.00 76.00 79 ILE A CA 1
ATOM 624 C C . ILE A 1 79 ? 1.518 6.740 4.491 1.00 76.00 79 ILE A C 1
ATOM 626 O O . ILE A 1 79 ? 1.559 6.339 5.649 1.00 76.00 79 ILE A O 1
ATOM 630 N N . GLU A 1 80 ? 0.506 7.485 4.040 1.00 78.81 80 GLU A N 1
ATOM 631 C CA . GLU A 1 80 ? -0.619 7.925 4.879 1.00 78.81 80 GLU A CA 1
ATOM 632 C C . GLU A 1 80 ? -1.400 6.744 5.468 1.00 78.81 80 GLU A C 1
ATOM 634 O O . GLU A 1 80 ? -1.657 6.694 6.672 1.00 78.81 80 GLU A O 1
ATOM 639 N N . VAL A 1 81 ? -1.741 5.756 4.633 1.00 78.19 81 VAL A N 1
ATOM 640 C CA . VAL A 1 81 ? -2.435 4.538 5.075 1.00 78.19 81 VAL A CA 1
ATOM 641 C C . VAL A 1 81 ? -1.559 3.734 6.036 1.00 78.19 81 VAL A C 1
ATOM 643 O O . VAL A 1 81 ? -2.052 3.244 7.052 1.00 78.19 81 VAL A O 1
ATOM 646 N N . GLY A 1 82 ? -0.268 3.591 5.732 1.00 77.25 82 GLY A N 1
ATOM 647 C CA . GLY A 1 82 ? 0.688 2.883 6.579 1.00 77.25 82 GLY A CA 1
ATOM 648 C C . GLY A 1 82 ? 0.839 3.544 7.946 1.00 77.25 82 GLY A C 1
ATOM 649 O O . GLY A 1 82 ? 0.761 2.866 8.969 1.00 77.25 82 GLY A O 1
ATOM 650 N N . PHE A 1 83 ? 0.975 4.868 7.973 1.00 81.19 83 PHE A N 1
ATOM 651 C CA . PHE A 1 83 ? 1.080 5.645 9.201 1.00 81.19 83 PHE A CA 1
ATOM 652 C C . PHE A 1 83 ? -0.190 5.535 10.053 1.00 81.19 83 PHE A C 1
ATOM 654 O O . PHE A 1 83 ? -0.091 5.268 11.249 1.00 81.19 83 PHE A O 1
ATOM 661 N N . GLY A 1 84 ? -1.378 5.641 9.444 1.00 75.12 84 GLY A N 1
ATOM 662 C CA . GLY A 1 84 ? -2.657 5.450 10.140 1.00 75.12 84 GLY A CA 1
ATOM 663 C C . GLY A 1 84 ? -2.744 4.091 10.840 1.00 75.12 84 GLY A C 1
ATOM 664 O O . GLY A 1 84 ? -3.003 4.029 12.040 1.00 75.12 84 GLY A O 1
ATOM 665 N N . LYS A 1 85 ? -2.389 3.013 10.130 1.00 75.12 85 LYS A N 1
ATOM 666 C CA . LYS A 1 85 ? -2.353 1.649 10.689 1.00 75.12 85 LYS A CA 1
ATOM 667 C C . LYS A 1 85 ? -1.348 1.479 11.829 1.00 75.12 85 LYS A C 1
ATOM 669 O O . LYS A 1 85 ? -1.568 0.668 12.725 1.00 75.12 85 LYS A O 1
ATOM 674 N N . ILE A 1 86 ? -0.216 2.182 11.787 1.00 79.75 86 ILE A N 1
ATOM 675 C CA . ILE A 1 86 ? 0.773 2.146 12.875 1.00 79.75 86 ILE A CA 1
ATOM 676 C C . ILE A 1 86 ? 0.213 2.861 14.103 1.00 79.75 86 ILE A C 1
ATOM 678 O O . ILE A 1 86 ? 0.270 2.302 15.196 1.00 79.75 86 ILE A O 1
ATOM 682 N N . ILE A 1 87 ? -0.363 4.054 13.926 1.00 79.62 87 ILE A N 1
ATOM 683 C CA . ILE A 1 87 ? -0.978 4.817 15.017 1.00 79.62 87 ILE A CA 1
ATOM 684 C C . ILE A 1 87 ? -2.106 4.019 15.674 1.00 79.62 87 ILE A C 1
ATOM 686 O O . ILE A 1 87 ? -2.125 3.939 16.898 1.00 79.62 87 ILE A O 1
ATOM 690 N N . GLU A 1 88 ? -2.978 3.363 14.902 1.00 74.50 88 GLU A N 1
ATOM 691 C CA . GLU A 1 88 ? -4.042 2.490 15.433 1.00 74.50 88 GLU A CA 1
ATOM 692 C C . GLU A 1 88 ? -3.490 1.428 16.402 1.00 74.50 88 GLU A C 1
ATOM 694 O O . GLU A 1 88 ? -4.085 1.161 17.445 1.00 74.50 88 GLU A O 1
ATOM 699 N N . LYS A 1 89 ? -2.293 0.897 16.126 1.00 73.25 89 LYS A N 1
ATOM 700 C CA . LYS A 1 89 ? -1.637 -0.101 16.980 1.00 73.25 89 LYS A CA 1
ATOM 701 C C . LYS A 1 89 ? -0.964 0.471 18.215 1.00 73.25 89 LYS A C 1
ATOM 703 O O . LYS A 1 89 ? -0.807 -0.276 19.166 1.00 73.25 89 LYS A O 1
ATOM 708 N N . ILE A 1 90 ? -0.537 1.734 18.229 1.00 79.44 90 ILE A N 1
ATOM 709 C CA . ILE A 1 90 ? 0.253 2.301 19.343 1.00 79.44 90 ILE A CA 1
ATOM 710 C C . ILE A 1 90 ? -0.481 3.379 20.143 1.00 79.44 90 ILE A C 1
ATOM 712 O O . ILE A 1 90 ? 0.013 3.786 21.190 1.00 79.44 90 ILE A O 1
ATOM 716 N N . ILE A 1 91 ? -1.656 3.836 19.695 1.00 79.06 91 ILE A N 1
ATOM 717 C CA . ILE A 1 91 ? -2.379 4.949 20.330 1.00 79.06 91 ILE A CA 1
ATOM 718 C C . ILE A 1 91 ? -2.741 4.668 21.790 1.00 79.06 91 ILE A C 1
ATOM 720 O O . ILE A 1 91 ? -2.800 5.595 22.588 1.00 79.06 91 ILE A O 1
ATOM 724 N N . HIS A 1 92 ? -2.930 3.400 22.158 1.00 73.81 92 HIS A N 1
ATOM 725 C CA . HIS A 1 92 ? -3.235 2.994 23.528 1.00 73.81 92 HIS A CA 1
ATOM 726 C C . HIS A 1 92 ? -2.097 3.325 24.512 1.00 73.81 92 HIS A C 1
ATOM 728 O O . HIS A 1 92 ? -2.340 3.475 25.702 1.00 73.81 92 HIS A O 1
ATOM 734 N N . LEU A 1 93 ? -0.865 3.510 24.018 1.00 77.75 93 LEU A N 1
ATOM 735 C CA . LEU A 1 93 ? 0.296 3.951 24.801 1.00 77.75 93 LEU A CA 1
ATOM 736 C C . LEU A 1 93 ? 0.399 5.481 24.916 1.00 77.75 93 LEU A C 1
ATOM 738 O O . LEU A 1 93 ? 1.311 5.999 25.562 1.00 77.75 93 LEU A O 1
ATOM 742 N N . HIS A 1 94 ? -0.480 6.226 24.245 1.00 79.12 94 HIS A N 1
ATOM 743 C CA . HIS A 1 94 ? -0.449 7.680 24.260 1.00 79.12 94 HIS A CA 1
ATOM 744 C C . HIS A 1 94 ? -0.948 8.220 25.603 1.00 79.12 94 HIS A C 1
ATOM 746 O O . HIS A 1 94 ? -1.937 7.744 26.146 1.00 79.12 94 HIS A O 1
ATOM 752 N N . LYS A 1 95 ? -0.311 9.281 26.107 1.00 73.38 95 LYS A N 1
ATOM 753 C CA . LYS A 1 95 ? -0.654 9.925 27.391 1.00 73.38 95 LYS A CA 1
ATOM 754 C C . LYS A 1 95 ? -2.115 10.384 27.507 1.00 73.38 95 LYS A C 1
ATOM 756 O O . LYS A 1 95 ? -2.645 10.439 28.608 1.00 73.38 95 LYS A O 1
ATOM 761 N N . ASP A 1 96 ? -2.747 10.708 26.379 1.00 76.44 96 ASP A N 1
ATOM 762 C CA . ASP A 1 96 ? -4.143 11.163 26.337 1.00 76.44 96 ASP A CA 1
ATOM 763 C C . ASP A 1 96 ? -5.131 9.991 26.165 1.00 76.44 96 ASP A C 1
ATOM 765 O O . ASP A 1 96 ? -6.346 10.194 26.147 1.00 76.44 96 ASP A O 1
ATOM 769 N N . PHE A 1 97 ? -4.634 8.754 26.040 1.00 78.56 97 PHE A N 1
ATOM 770 C CA . PHE A 1 97 ? -5.456 7.552 26.084 1.00 78.56 97 PHE A CA 1
ATOM 771 C C . PHE A 1 97 ? -5.832 7.279 27.544 1.00 78.56 97 PHE A C 1
ATOM 773 O O . PH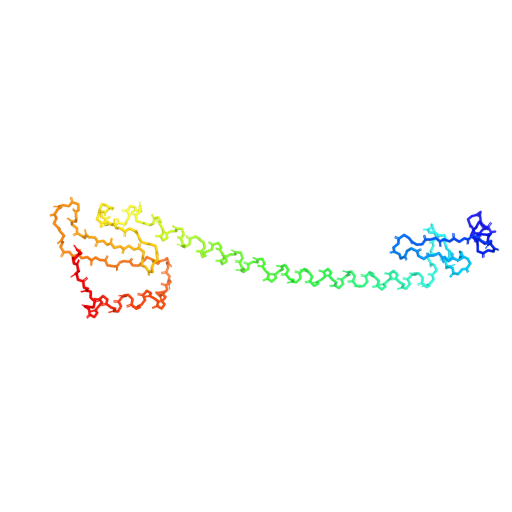E A 1 97 ? -5.141 6.582 28.279 1.00 78.56 97 PHE A O 1
ATOM 780 N N . ASN A 1 98 ? -6.921 7.905 27.986 1.00 78.38 98 ASN A N 1
ATOM 781 C CA . ASN A 1 98 ? -7.348 7.960 29.386 1.00 78.38 98 ASN A CA 1
ATOM 782 C C . ASN A 1 98 ? -8.006 6.653 29.888 1.00 78.38 98 ASN A C 1
ATOM 784 O O . ASN A 1 98 ? -8.978 6.693 30.641 1.00 78.38 98 ASN A O 1
ATOM 788 N N . ILE A 1 99 ? -7.521 5.498 29.429 1.00 82.88 99 ILE A N 1
ATOM 789 C CA . ILE A 1 99 ? -7.990 4.168 29.825 1.00 82.88 99 ILE A CA 1
ATOM 790 C C . ILE A 1 99 ? -6.788 3.384 30.359 1.00 82.88 99 ILE A C 1
ATOM 792 O O . ILE A 1 99 ? -5.763 3.327 29.675 1.00 82.88 99 ILE A O 1
ATOM 796 N N . PRO A 1 100 ? -6.885 2.760 31.548 1.00 84.81 100 PRO A N 1
ATOM 797 C CA . PRO A 1 100 ? -5.818 1.917 32.066 1.00 84.81 100 PRO A CA 1
ATOM 798 C C . PRO A 1 100 ? -5.455 0.804 31.078 1.00 84.81 100 PRO A C 1
ATOM 800 O O . PRO A 1 100 ? -6.309 0.040 30.629 1.00 84.81 100 PRO A O 1
ATOM 803 N N . LEU A 1 101 ? -4.167 0.677 30.763 1.00 83.81 101 LEU A N 1
ATOM 804 C CA . LEU A 1 101 ? -3.669 -0.361 29.854 1.00 83.81 101 LEU A CA 1
ATOM 805 C C . LEU A 1 101 ? -3.976 -1.779 30.351 1.00 83.81 101 LEU A C 1
ATOM 807 O O . LEU A 1 101 ? -4.231 -2.675 29.553 1.00 83.81 101 LEU A O 1
ATOM 811 N N . GLU A 1 102 ? -3.990 -1.966 31.669 1.00 85.62 102 GLU A N 1
ATOM 812 C CA . GLU A 1 102 ? -4.313 -3.232 32.336 1.00 85.62 102 GLU A CA 1
ATOM 813 C C . GLU A 1 102 ? -5.751 -3.699 32.053 1.00 85.62 102 GLU A C 1
ATOM 815 O O . GLU A 1 102 ? -6.005 -4.907 31.961 1.00 85.62 102 GLU A O 1
ATOM 820 N N . ASP A 1 103 ? -6.662 -2.749 31.819 1.00 88.88 103 ASP A N 1
ATOM 821 C CA . ASP A 1 103 ? -8.064 -2.991 31.472 1.00 88.88 103 ASP A CA 1
ATOM 822 C C . ASP A 1 103 ? -8.236 -3.318 29.977 1.00 88.88 103 ASP A C 1
ATOM 824 O O . ASP A 1 103 ? -9.272 -3.837 29.567 1.00 88.88 103 ASP A O 1
ATOM 828 N N . CYS A 1 104 ? -7.230 -3.047 29.139 1.00 89.38 104 CYS A N 1
ATOM 829 C CA . CYS A 1 104 ? -7.318 -3.182 27.686 1.00 89.38 104 CYS A CA 1
ATOM 830 C C . CYS A 1 104 ? -6.848 -4.561 27.189 1.00 89.38 104 CYS A C 1
ATOM 832 O O . CYS A 1 104 ? -5.845 -5.113 27.646 1.00 89.38 104 CYS A O 1
ATOM 834 N N . ARG A 1 105 ? -7.531 -5.117 26.184 1.00 88.69 105 ARG A N 1
ATOM 835 C CA . ARG A 1 105 ? -7.106 -6.296 25.414 1.00 88.69 105 ARG A CA 1
ATOM 836 C C . ARG A 1 105 ? -7.143 -5.979 23.926 1.00 88.69 105 ARG A C 1
ATOM 838 O O . ARG A 1 105 ? -8.206 -5.730 23.366 1.00 88.69 105 ARG A O 1
ATOM 845 N N . PHE A 1 106 ? -5.970 -5.983 23.303 1.00 85.12 106 PHE A N 1
ATOM 846 C CA . PHE A 1 106 ? -5.807 -5.717 21.877 1.00 85.12 106 PHE A CA 1
ATOM 847 C C . PHE A 1 106 ? -6.082 -6.980 21.043 1.00 85.12 106 PHE A C 1
ATOM 849 O O . PHE A 1 106 ? -5.586 -8.057 21.376 1.00 85.12 106 PHE A O 1
ATOM 856 N N . LEU A 1 107 ? -6.858 -6.837 19.966 1.00 83.94 107 LEU A N 1
ATOM 857 C CA . LEU A 1 107 ? -7.304 -7.915 19.072 1.00 83.94 107 LEU A CA 1
ATOM 858 C C . LEU A 1 107 ? -6.934 -7.689 17.589 1.00 83.94 107 LEU A C 1
ATOM 860 O O . LEU A 1 107 ? -6.829 -8.662 16.846 1.00 83.94 107 LEU A O 1
ATOM 864 N N . ALA A 1 108 ? -6.674 -6.443 17.175 1.00 76.69 108 ALA A N 1
ATOM 865 C CA . ALA A 1 108 ? -6.338 -6.007 15.808 1.00 76.69 108 ALA A CA 1
ATOM 866 C C . ALA A 1 108 ? -7.465 -6.087 14.756 1.00 76.69 108 ALA A C 1
ATOM 868 O O . ALA A 1 108 ? -7.850 -5.067 14.204 1.00 76.69 108 ALA A O 1
ATOM 869 N N . GLU A 1 109 ? -7.974 -7.272 14.415 1.00 77.69 109 GLU A N 1
ATOM 870 C CA . GLU A 1 109 ? -9.080 -7.424 13.455 1.00 77.69 109 GLU A CA 1
ATOM 871 C C . GLU A 1 109 ? -9.978 -8.592 13.881 1.00 77.69 109 GLU A C 1
ATOM 873 O O . GLU A 1 109 ? -9.467 -9.627 14.312 1.00 77.69 109 GLU A O 1
ATOM 878 N N . PRO A 1 110 ? -11.315 -8.486 13.747 1.00 80.00 110 PRO A N 1
ATOM 879 C CA . PRO A 1 110 ? -12.103 -7.417 13.109 1.00 80.00 110 PRO A CA 1
ATOM 880 C C . PRO A 1 110 ? -12.458 -6.211 14.010 1.00 80.00 110 PRO A C 1
ATOM 882 O O . PRO A 1 110 ? -13.226 -5.351 13.575 1.00 80.00 110 PRO A O 1
ATOM 885 N N . LEU A 1 111 ? -11.932 -6.171 15.237 1.00 86.69 111 LEU A N 1
ATOM 886 C CA . LEU A 1 111 ? -12.070 -5.100 16.228 1.00 86.69 111 LEU A CA 1
ATOM 887 C C . LEU A 1 111 ? -10.695 -4.837 16.855 1.00 86.69 111 LEU A C 1
ATOM 889 O O . LEU A 1 111 ? -9.987 -5.800 17.144 1.00 86.69 111 LEU A O 1
ATOM 893 N N . ASP A 1 112 ? -10.337 -3.580 17.112 1.00 85.94 112 ASP A N 1
ATOM 894 C CA . ASP A 1 112 ? -9.007 -3.252 17.646 1.00 85.94 112 ASP A CA 1
ATOM 895 C C . ASP A 1 112 ? -8.823 -3.615 19.125 1.00 85.94 112 ASP A C 1
ATOM 897 O O . ASP A 1 112 ? -7.839 -4.268 19.478 1.00 85.94 112 ASP A O 1
ATOM 901 N N . VAL A 1 113 ? -9.734 -3.177 20.004 1.00 88.88 113 VAL A N 1
ATOM 902 C CA . VAL A 1 113 ? -9.569 -3.273 21.464 1.00 88.88 113 VAL A CA 1
ATOM 903 C C . VAL A 1 113 ? -10.883 -3.638 22.156 1.00 88.88 113 VAL A C 1
ATOM 905 O O . VAL A 1 113 ? -11.944 -3.096 21.852 1.00 88.88 113 VAL A O 1
ATOM 908 N N . ILE A 1 114 ? -10.800 -4.516 23.154 1.00 91.75 114 ILE A N 1
ATOM 909 C CA . ILE A 1 114 ? -11.836 -4.694 24.177 1.00 91.75 114 ILE A CA 1
ATOM 910 C C . ILE A 1 114 ? -11.302 -4.146 25.497 1.00 91.75 114 ILE A C 1
ATOM 912 O O . ILE A 1 114 ? -10.211 -4.520 25.924 1.00 91.75 114 ILE A O 1
ATOM 916 N N . VAL A 1 115 ? -12.065 -3.273 26.147 1.00 91.81 115 VAL A N 1
ATOM 917 C CA . VAL A 1 115 ? -11.736 -2.733 27.469 1.00 91.81 115 VAL A CA 1
ATOM 918 C C . VAL A 1 115 ? -12.662 -3.361 28.498 1.00 91.81 115 VAL A C 1
ATOM 920 O O . VAL A 1 115 ? -13.880 -3.276 28.367 1.00 91.81 115 VAL A O 1
ATOM 923 N N . PHE A 1 116 ? -12.084 -3.983 29.518 1.00 94.25 116 PHE A N 1
ATOM 924 C CA . PHE A 1 116 ? -12.776 -4.450 30.713 1.00 94.25 116 PHE A CA 1
ATOM 925 C C . PHE A 1 116 ? -12.639 -3.365 31.777 1.00 94.25 116 PHE A C 1
ATOM 927 O O . PHE A 1 116 ? -11.737 -3.419 32.614 1.00 94.25 116 PHE A O 1
ATOM 934 N N . ASN A 1 117 ? -13.480 -2.338 31.681 1.00 90.62 117 ASN A N 1
ATOM 935 C CA . ASN A 1 117 ? -13.392 -1.148 32.515 1.00 90.62 117 ASN A CA 1
ATOM 936 C C . ASN A 1 117 ? -13.419 -1.545 34.005 1.00 90.62 117 ASN A C 1
ATOM 938 O O . ASN A 1 117 ? -14.306 -2.273 34.436 1.00 90.62 117 ASN A O 1
ATOM 942 N N . GLY A 1 118 ? -12.399 -1.144 34.773 1.00 89.50 118 GLY A N 1
ATOM 943 C CA . GLY A 1 118 ? -12.271 -1.474 36.198 1.00 89.50 118 GLY A CA 1
ATOM 944 C C . GLY A 1 118 ? -11.630 -2.837 36.508 1.00 89.50 118 GLY A C 1
ATOM 945 O O . GLY A 1 118 ? -11.506 -3.210 37.679 1.00 89.50 118 GLY A O 1
ATOM 946 N N . SER A 1 119 ? -11.156 -3.579 35.499 1.00 91.44 119 SER A N 1
ATOM 947 C CA . SER A 1 119 ? -10.482 -4.873 35.698 1.00 91.44 119 SER A CA 1
ATOM 948 C C . SER A 1 119 ? -9.228 -4.774 36.573 1.00 91.44 119 SER A C 1
ATOM 950 O O . SER A 1 119 ? -9.008 -5.650 37.405 1.00 91.44 119 SER A O 1
ATOM 952 N N . SER A 1 120 ? -8.423 -3.723 36.420 1.00 88.81 120 SER A N 1
ATOM 953 C CA . SER A 1 120 ? -7.247 -3.412 37.254 1.00 88.81 120 SER A CA 1
ATOM 954 C C . SER A 1 120 ? -7.595 -3.215 38.732 1.00 88.81 120 SER A C 1
ATOM 9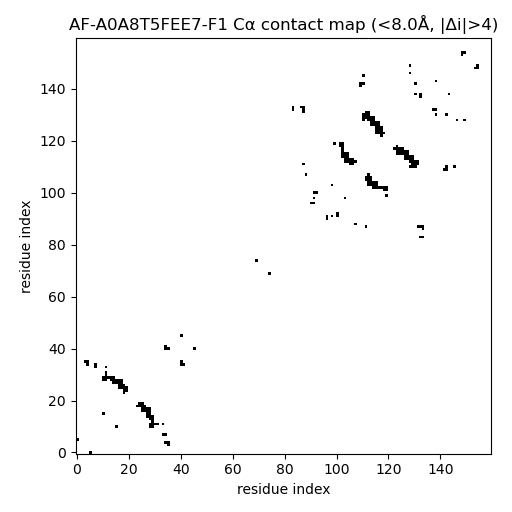56 O O . SER A 1 120 ? -6.764 -3.432 39.610 1.00 88.81 120 SER A O 1
ATOM 958 N N . GLN A 1 121 ? -8.845 -2.856 39.026 1.00 90.75 121 GLN A N 1
ATOM 959 C CA . GLN A 1 121 ? -9.365 -2.655 40.379 1.00 90.75 121 GLN A CA 1
ATOM 960 C C . GLN A 1 121 ? -10.148 -3.873 40.896 1.00 90.75 121 GLN A C 1
ATOM 962 O O . GLN A 1 121 ? -10.817 -3.781 41.923 1.00 90.75 121 GLN A O 1
ATOM 967 N N . ASN A 1 122 ? -10.076 -5.017 40.201 1.00 88.94 122 ASN A N 1
ATOM 968 C CA . ASN A 1 122 ? -10.857 -6.228 40.484 1.00 88.94 122 ASN A CA 1
ATOM 969 C C . ASN A 1 122 ? -12.381 -6.003 40.509 1.00 88.94 122 ASN A C 1
ATOM 971 O O . ASN A 1 122 ? -13.106 -6.735 41.184 1.00 88.94 122 ASN A O 1
ATOM 975 N N . ASN A 1 123 ? -12.883 -5.010 39.774 1.00 92.19 123 ASN A N 1
ATOM 976 C CA . ASN A 1 123 ? -14.311 -4.732 39.687 1.00 92.19 123 ASN A CA 1
ATOM 977 C C . ASN A 1 123 ? -14.672 -4.229 38.289 1.00 92.19 123 ASN A C 1
ATOM 979 O O . ASN A 1 123 ? -14.523 -3.043 38.003 1.00 92.19 123 ASN A O 1
ATOM 983 N N . VAL A 1 124 ? -15.143 -5.134 37.429 1.00 92.38 124 VAL A N 1
ATOM 984 C CA . VAL A 1 124 ? -15.538 -4.775 36.064 1.00 92.38 124 VAL A CA 1
ATOM 985 C C . VAL A 1 124 ? -16.944 -4.188 36.067 1.00 92.38 124 VAL A C 1
ATOM 987 O O . VAL A 1 124 ? -17.902 -4.891 36.389 1.00 92.38 124 VAL A O 1
ATOM 990 N N . ASP A 1 125 ? -17.072 -2.916 35.695 1.00 91.69 125 ASP A N 1
ATOM 991 C CA . ASP A 1 125 ? -18.353 -2.205 35.654 1.00 91.69 125 ASP A CA 1
ATOM 992 C C . ASP A 1 125 ? -19.052 -2.347 34.291 1.00 91.69 125 ASP A C 1
ATOM 994 O O . ASP A 1 125 ? -20.257 -2.596 34.228 1.00 91.69 125 ASP A O 1
ATOM 998 N N . HIS A 1 126 ? -18.301 -2.242 33.195 1.00 91.12 126 HIS A N 1
ATOM 999 C CA . HIS A 1 126 ? -18.782 -2.478 31.837 1.00 91.12 126 HIS A CA 1
ATOM 1000 C C . HIS A 1 126 ? -17.658 -2.935 30.897 1.00 91.12 126 HIS A C 1
ATOM 1002 O O . HIS A 1 126 ? -16.472 -2.880 31.219 1.00 91.12 126 HIS A O 1
ATOM 1008 N N . ILE A 1 127 ? -18.044 -3.419 29.714 1.00 93.81 127 ILE A N 1
ATOM 1009 C CA . ILE A 1 127 ? -17.109 -3.829 28.663 1.00 93.81 127 ILE A CA 1
ATOM 1010 C C . ILE A 1 127 ? -17.273 -2.890 27.470 1.00 93.81 127 ILE A C 1
ATOM 1012 O O . ILE A 1 127 ? -18.366 -2.777 26.911 1.00 93.81 127 ILE A O 1
ATOM 1016 N N . THR A 1 128 ? -16.186 -2.244 27.054 1.00 92.81 128 THR A N 1
ATOM 1017 C CA . THR A 1 128 ? -16.168 -1.370 25.877 1.00 92.81 128 THR A CA 1
ATOM 1018 C C . THR A 1 128 ? -15.562 -2.100 24.685 1.00 92.81 128 THR A C 1
ATOM 1020 O O . THR A 1 128 ? -14.403 -2.505 24.715 1.00 92.81 128 THR A O 1
ATOM 1023 N N . PHE A 1 129 ? -16.325 -2.209 23.599 1.00 93.31 129 PHE A N 1
ATOM 1024 C CA . PHE A 1 129 ? -15.821 -2.644 22.298 1.00 93.31 129 PHE A CA 1
ATOM 1025 C C . PHE A 1 129 ? -15.350 -1.407 21.535 1.00 93.31 129 PHE A C 1
ATOM 1027 O O . PHE A 1 129 ? -16.165 -0.583 21.113 1.00 93.31 129 PHE A O 1
ATOM 1034 N N . MET A 1 130 ? -14.036 -1.249 21.405 1.00 89.19 130 MET A N 1
ATOM 1035 C CA . MET A 1 130 ? -13.410 -0.053 20.858 1.00 89.19 130 MET A CA 1
ATOM 1036 C C . MET A 1 130 ? -12.753 -0.349 19.512 1.00 89.19 130 MET A C 1
ATOM 1038 O O . MET A 1 130 ? -11.878 -1.202 19.394 1.00 89.19 130 MET A O 1
ATOM 1042 N N . GLU A 1 131 ? -13.165 0.418 18.510 1.00 88.56 131 GLU A N 1
ATOM 1043 C CA . GLU A 1 131 ? -12.489 0.509 17.224 1.00 88.56 131 GLU A CA 1
ATOM 1044 C C . GLU A 1 131 ? -11.764 1.851 17.152 1.00 88.56 131 GLU A C 1
ATOM 1046 O O . GLU A 1 131 ? -12.353 2.906 17.408 1.00 88.56 131 GLU A O 1
ATOM 1051 N N . ILE A 1 132 ? -10.493 1.809 16.789 1.00 84.94 132 ILE A N 1
ATOM 1052 C CA . ILE A 1 132 ? -9.599 2.947 16.725 1.00 84.94 132 ILE A CA 1
ATOM 1053 C C . ILE A 1 132 ? -9.476 3.352 15.260 1.00 84.94 132 ILE A C 1
ATOM 1055 O O . ILE A 1 132 ? -9.223 2.549 14.366 1.00 84.94 132 ILE A O 1
ATOM 1059 N N . LYS A 1 133 ? -9.691 4.637 14.992 1.00 80.31 133 LYS A N 1
ATOM 1060 C CA . LYS A 1 133 ? -9.589 5.196 13.647 1.00 80.31 133 LYS A CA 1
ATOM 1061 C C . LYS A 1 133 ? -8.830 6.505 13.686 1.00 80.31 133 LYS A C 1
ATOM 1063 O O . LYS A 1 133 ? -9.107 7.367 14.516 1.00 80.31 133 LYS A O 1
ATOM 1068 N N . THR A 1 134 ? -7.893 6.680 12.760 1.00 74.62 134 THR A N 1
ATOM 1069 C CA . THR A 1 134 ? -7.203 7.962 12.587 1.00 74.62 134 THR A CA 1
ATOM 1070 C C . THR A 1 134 ? -8.009 8.907 11.693 1.00 74.62 134 THR A C 1
ATOM 1072 O O . THR A 1 134 ? -8.424 8.533 10.593 1.00 74.62 134 THR A O 1
ATOM 1075 N N . GLY A 1 135 ? -8.197 10.156 12.130 1.00 72.75 135 GLY A N 1
ATOM 1076 C CA . GLY A 1 135 ? -8.834 11.212 11.334 1.00 72.75 135 GLY A CA 1
ATOM 1077 C C . GLY A 1 135 ? -10.325 10.970 11.066 1.00 72.75 135 GLY A C 1
ATOM 1078 O O . GLY A 1 135 ? -11.082 10.626 11.966 1.00 72.75 135 GLY A O 1
ATOM 1079 N N . ALA A 1 136 ? -10.760 11.164 9.816 1.00 72.25 136 ALA A N 1
ATOM 1080 C CA . ALA A 1 136 ? -12.158 11.004 9.391 1.00 72.25 136 ALA A CA 1
ATOM 1081 C C . ALA A 1 136 ? -12.490 9.585 8.876 1.00 72.25 136 ALA A C 1
ATOM 1083 O O . ALA A 1 136 ? -13.463 9.397 8.135 1.00 72.25 136 ALA A O 1
ATOM 1084 N N . ALA A 1 137 ? -11.663 8.587 9.205 1.00 80.50 137 ALA A N 1
ATOM 1085 C CA . ALA A 1 137 ? -11.846 7.224 8.727 1.00 80.50 137 ALA A CA 1
ATOM 1086 C C . ALA A 1 137 ? -13.149 6.612 9.273 1.00 80.50 137 ALA A C 1
ATOM 1088 O O . ALA A 1 137 ? -13.456 6.675 10.462 1.00 80.50 137 ALA A O 1
ATOM 1089 N N . ARG A 1 138 ? -13.945 6.022 8.373 1.00 86.56 138 ARG A N 1
ATOM 1090 C CA . ARG A 1 138 ? -15.228 5.388 8.706 1.00 86.56 138 ARG A CA 1
ATOM 1091 C C . ARG A 1 138 ? -15.023 3.909 9.023 1.00 86.56 138 ARG A C 1
ATOM 1093 O O . ARG A 1 138 ? -14.182 3.260 8.407 1.00 86.56 138 ARG A O 1
ATOM 1100 N N . LEU A 1 139 ? -15.865 3.364 9.903 1.00 87.75 139 LEU A N 1
ATOM 1101 C CA . LEU A 1 139 ? -15.932 1.921 10.162 1.00 87.75 139 LEU A CA 1
ATOM 1102 C C . LEU A 1 139 ? -16.163 1.148 8.860 1.00 87.75 139 LEU A C 1
ATOM 1104 O O . LEU A 1 139 ? -17.008 1.551 8.054 1.00 87.75 139 LEU A O 1
ATOM 1108 N N . ASN A 1 140 ? -15.471 0.027 8.669 1.00 89.25 140 ASN A N 1
ATOM 1109 C CA . ASN A 1 140 ? -15.692 -0.882 7.544 1.00 89.25 140 ASN A CA 1
ATOM 1110 C C . ASN A 1 140 ? -16.970 -1.735 7.742 1.00 89.25 140 ASN A C 1
ATOM 1112 O O . ASN A 1 140 ? -17.680 -1.601 8.738 1.00 89.25 140 ASN A O 1
ATOM 1116 N N . LYS A 1 141 ? -17.318 -2.596 6.773 1.00 91.50 141 LYS A N 1
ATOM 1117 C CA . LYS A 1 141 ? -18.542 -3.420 6.852 1.00 91.50 141 LYS A CA 1
ATOM 1118 C C . L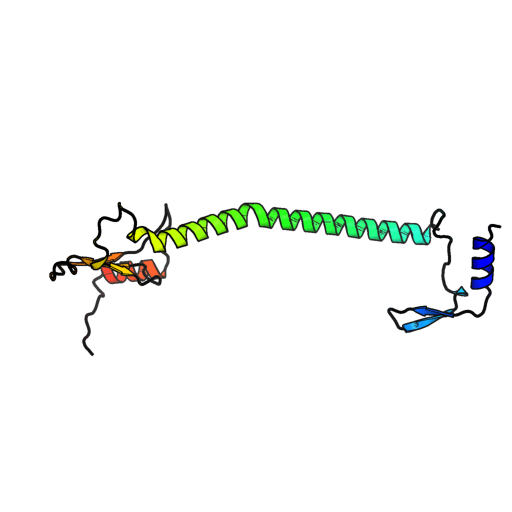YS A 1 141 ? -18.545 -4.356 8.070 1.00 91.50 141 LYS A C 1
ATOM 1120 O O . LYS A 1 141 ? -19.552 -4.397 8.767 1.00 91.50 141 LYS A O 1
ATOM 1125 N N . HIS A 1 142 ? -17.442 -5.053 8.335 1.00 90.00 142 HIS A N 1
ATOM 1126 C CA . HIS A 1 142 ? -17.319 -5.991 9.455 1.00 90.00 142 HIS A CA 1
ATOM 1127 C C . HIS A 1 142 ? -17.382 -5.269 10.808 1.00 90.00 142 HIS A C 1
ATOM 1129 O O . HIS A 1 142 ? -18.137 -5.671 11.685 1.00 90.00 142 HIS A O 1
ATOM 1135 N N . GLN A 1 143 ? -16.690 -4.138 10.935 1.00 91.75 143 GLN A N 1
ATOM 1136 C CA . GLN A 1 143 ? -16.700 -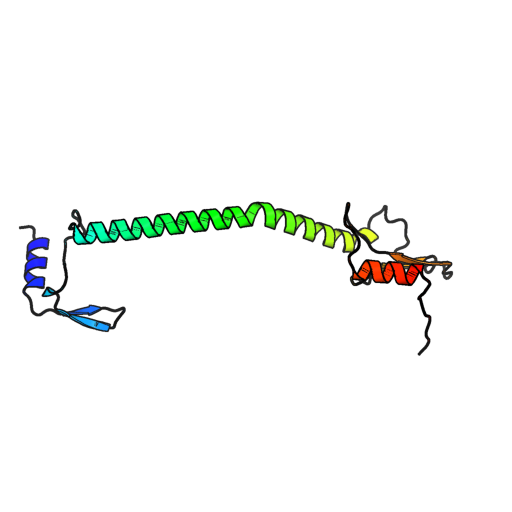3.298 12.136 1.00 91.75 143 GLN A CA 1
ATOM 1137 C C . GLN A 1 143 ? -18.094 -2.743 12.439 1.00 91.75 143 GLN A C 1
ATOM 1139 O O . GLN A 1 143 ? -18.522 -2.717 13.591 1.00 91.75 143 GLN A O 1
ATOM 1144 N N . ARG A 1 144 ? -18.846 -2.335 11.405 1.00 93.56 144 ARG A N 1
ATOM 1145 C CA . ARG A 1 144 ? -20.249 -1.925 11.576 1.00 93.56 144 ARG A CA 1
ATOM 1146 C C . ARG A 1 144 ? -21.117 -3.077 12.068 1.00 93.56 144 ARG A C 1
ATOM 1148 O O . ARG A 1 144 ? -21.889 -2.861 12.988 1.00 93.56 144 ARG A O 1
ATOM 1155 N N . MET A 1 145 ? -20.950 -4.278 11.513 1.00 93.25 145 MET A N 1
ATOM 1156 C CA . MET A 1 145 ? -21.695 -5.458 11.968 1.00 93.25 145 MET A CA 1
ATOM 1157 C C . MET A 1 145 ? -21.429 -5.768 13.446 1.00 93.25 145 MET A C 1
ATOM 1159 O O . MET A 1 145 ? -22.372 -6.064 14.169 1.00 93.25 145 MET A O 1
ATOM 1163 N N . ILE A 1 146 ? -20.181 -5.644 13.912 1.00 93.31 146 ILE A N 1
ATOM 1164 C CA . ILE A 1 146 ? -19.832 -5.835 15.331 1.00 93.31 146 ILE A CA 1
ATOM 1165 C C . ILE A 1 146 ? -20.477 -4.757 16.198 1.00 93.31 146 ILE A C 1
ATOM 1167 O O . ILE A 1 146 ? -21.136 -5.074 17.183 1.00 93.31 146 ILE A O 1
ATOM 1171 N N . ARG A 1 147 ? -20.332 -3.480 15.819 1.00 93.25 147 ARG A N 1
ATOM 1172 C CA . ARG A 1 147 ? -20.963 -2.360 16.532 1.00 93.25 147 ARG A CA 1
ATOM 1173 C C . ARG A 1 147 ? -22.471 -2.563 16.658 1.00 93.25 147 ARG A C 1
ATOM 1175 O O . ARG A 1 147 ? -23.020 -2.316 17.725 1.00 93.25 147 ARG A O 1
ATOM 1182 N N . ASP A 1 148 ? -23.126 -2.957 15.572 1.00 95.62 148 ASP A N 1
ATOM 1183 C CA . ASP A 1 148 ? -24.576 -3.129 15.535 1.00 95.62 148 ASP A CA 1
ATOM 1184 C C . ASP A 1 148 ? -24.990 -4.336 16.393 1.00 95.62 148 ASP A C 1
ATOM 1186 O O . ASP A 1 148 ? -25.853 -4.184 17.246 1.00 95.62 148 ASP A O 1
ATOM 1190 N N . ALA A 1 149 ? -24.271 -5.464 16.324 1.00 95.44 149 ALA A N 1
ATOM 1191 C CA . ALA A 1 149 ? -24.502 -6.608 17.212 1.00 95.44 149 ALA A CA 1
ATOM 1192 C C . ALA A 1 149 ? -24.369 -6.247 18.705 1.00 95.44 149 ALA A C 1
ATOM 1194 O O . ALA A 1 149 ? -25.200 -6.657 19.515 1.00 95.44 149 ALA A O 1
ATOM 1195 N N . VAL A 1 150 ? -23.362 -5.447 19.076 1.00 94.19 150 VAL A N 1
ATOM 1196 C CA . VAL A 1 150 ? -23.188 -4.967 20.458 1.00 94.19 150 VAL A CA 1
ATOM 1197 C C . VAL A 1 150 ? -24.323 -4.020 20.859 1.00 94.19 150 VAL A C 1
ATOM 1199 O O . VAL A 1 150 ? -24.872 -4.155 21.950 1.00 94.19 150 VAL A O 1
ATOM 1202 N N . LYS A 1 151 ? -24.713 -3.082 19.984 1.00 93.38 151 LYS A N 1
ATOM 1203 C CA . LYS A 1 151 ? -25.821 -2.143 20.239 1.00 93.38 151 LYS A CA 1
ATOM 1204 C C . LYS A 1 151 ? -27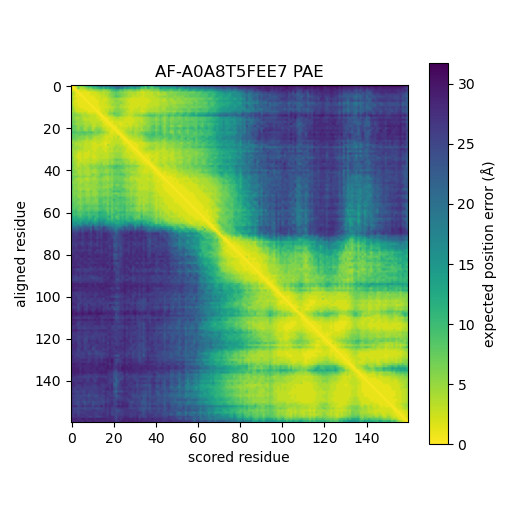.168 -2.839 20.390 1.00 93.38 151 LYS A C 1
ATOM 1206 O O . LYS A 1 151 ? -27.967 -2.422 21.223 1.00 93.38 151 LYS A O 1
ATOM 1211 N N . ASP A 1 152 ? -27.385 -3.894 19.620 1.00 96.62 152 ASP A N 1
ATOM 1212 C CA . ASP A 1 152 ? -28.611 -4.685 19.638 1.00 96.62 152 ASP A CA 1
ATOM 1213 C C . ASP A 1 152 ? -28.623 -5.704 20.797 1.00 96.62 152 ASP A C 1
ATOM 1215 O O . ASP A 1 152 ? -29.556 -6.494 20.918 1.00 96.62 152 ASP A O 1
ATOM 1219 N N . GLY A 1 153 ? -27.589 -5.720 21.652 1.00 93.88 153 GLY A N 1
ATOM 1220 C CA . GLY A 1 153 ? -27.484 -6.637 22.790 1.00 93.88 153 GLY A CA 1
ATOM 1221 C C . GLY A 1 153 ? -27.241 -8.095 22.393 1.00 93.88 153 GLY A C 1
ATOM 1222 O O . GLY A 1 153 ? -27.419 -8.993 23.212 1.00 93.88 153 GLY A O 1
ATOM 1223 N N . SER A 1 154 ? -26.813 -8.350 21.155 1.00 95.19 154 SER A N 1
ATOM 1224 C CA . SER A 1 154 ? -26.513 -9.685 20.621 1.00 95.19 154 SER A CA 1
ATOM 1225 C C . SER A 1 154 ? -25.140 -10.190 21.091 1.00 95.19 154 SER A C 1
ATOM 1227 O O . SER A 1 154 ? -24.311 -10.620 20.291 1.00 95.19 154 SER A O 1
ATOM 1229 N N . VAL A 1 155 ? -24.883 -10.107 22.399 1.00 93.06 155 VAL A N 1
ATOM 1230 C CA . VAL A 1 155 ? -23.641 -10.532 23.057 1.00 93.06 155 VAL A CA 1
ATOM 1231 C C . VAL A 1 155 ? -23.971 -11.671 24.019 1.00 93.06 155 VAL A C 1
ATOM 1233 O O . VAL A 1 155 ? -24.809 -11.517 24.905 1.00 93.06 155 VAL A O 1
ATOM 1236 N N . LEU A 1 156 ? -23.323 -12.821 23.837 1.00 93.12 156 LEU A N 1
ATOM 1237 C CA . LEU A 1 156 ? -23.569 -14.035 24.617 1.00 93.12 156 LEU A CA 1
ATOM 1238 C C . LEU A 1 156 ? -22.380 -14.348 25.529 1.00 93.12 156 LEU A C 1
ATOM 1240 O O . LEU A 1 156 ? -21.230 -14.085 25.178 1.00 93.12 156 LEU A O 1
ATOM 1244 N N . VAL A 1 157 ? -22.667 -14.936 26.691 1.00 92.44 157 VAL A N 1
ATOM 1245 C CA . VAL A 1 157 ? -21.658 -15.432 27.635 1.00 92.44 157 VAL A CA 1
ATOM 1246 C C . VAL A 1 157 ? -21.801 -16.946 27.731 1.00 92.44 157 VAL A C 1
ATOM 1248 O O . VAL A 1 157 ? -22.834 -17.443 28.177 1.00 92.44 157 VAL A O 1
ATOM 1251 N N . GLU A 1 158 ? -20.759 -17.673 27.337 1.00 92.19 158 GLU A N 1
ATOM 1252 C CA . GLU A 1 158 ? -20.719 -19.138 27.355 1.00 92.19 158 GLU A CA 1
ATOM 1253 C C . GLU A 1 158 ? -19.609 -19.638 28.292 1.00 92.19 158 GLU A C 1
ATOM 1255 O O . GLU A 1 158 ? -18.595 -18.968 28.496 1.00 92.19 158 GLU A O 1
ATOM 1260 N N . LYS A 1 159 ? -19.807 -20.820 28.883 1.00 89.50 159 LYS A N 1
ATOM 1261 C CA . LYS A 1 159 ? -18.802 -21.536 29.682 1.00 89.50 159 LYS A CA 1
ATOM 1262 C C . LYS A 1 159 ? -18.584 -22.904 29.039 1.00 89.50 159 LYS A C 1
ATOM 1264 O O . LYS A 1 159 ? -19.571 -23.591 28.780 1.00 89.50 159 LYS A O 1
ATOM 1269 N N . LEU A 1 160 ? -17.326 -23.257 28.780 1.00 68.56 160 LEU A N 1
ATOM 1270 C CA . LEU A 1 160 ? -16.916 -24.583 28.301 1.00 68.56 160 LEU A CA 1
ATOM 1271 C C . LEU A 1 160 ? -16.662 -25.534 29.473 1.00 68.56 160 LEU A C 1
ATOM 1273 O O . LEU A 1 160 ? -16.164 -25.049 30.516 1.00 68.56 160 LEU A O 1
#

pLDDT: mean 85.34, std 8.7, range [58.03, 96.62]